Protein AF-A0A966EHW2-F1 (afdb_monomer_lite)

Secondary structure (DSSP, 8-state):
----HHHHHHHHHHHHHHHHHHHHT---------PPP-------------------S--------SSS---EEEEPPTT----TT---EEE--HHHHHHHHHHHHHHHHHHHT-

pLDDT: mean 79.44, std 10.18, range [49.34, 92.44]

Structure (mmCIF, N/CA/C/O backbone):
data_AF-A0A966EHW2-F1
#
_entry.id   AF-A0A966EHW2-F1
#
loop_
_atom_site.group_PDB
_atom_site.id
_atom_site.type_symbol
_atom_site.label_atom_id
_atom_site.label_alt_id
_atom_site.label_comp_id
_atom_site.label_asym_id
_atom_site.label_entity_id
_atom_site.label_seq_id
_atom_site.pdbx_PDB_ins_code
_atom_site.Cartn_x
_atom_site.Cartn_y
_atom_site.Cartn_z
_atom_site.occupancy
_atom_site.B_iso_or_equiv
_atom_site.auth_seq_id
_atom_site.auth_comp_id
_atom_site.auth_asym_id
_atom_site.auth_atom_id
_atom_site.pdbx_PDB_model_num
ATOM 1 N N . MET A 1 1 ? 79.633 -10.608 -73.793 1.00 49.34 1 MET A N 1
ATOM 2 C CA . MET A 1 1 ? 78.710 -10.222 -74.884 1.00 49.34 1 MET A CA 1
ATOM 3 C C . MET A 1 1 ? 79.005 -8.761 -75.222 1.00 49.34 1 MET A C 1
ATOM 5 O O . MET A 1 1 ? 78.748 -7.903 -74.389 1.00 49.34 1 MET A O 1
ATOM 9 N N . L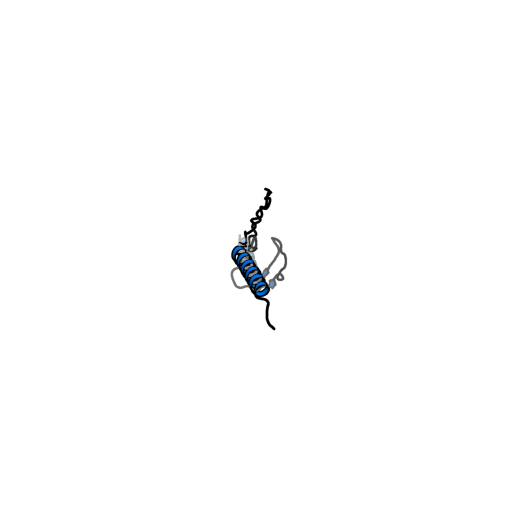YS A 1 2 ? 79.721 -8.479 -76.323 1.00 50.38 2 LYS A N 1
ATOM 10 C CA . LYS A 1 2 ? 80.187 -7.116 -76.649 1.00 50.38 2 LYS A CA 1
ATOM 11 C C . LYS A 1 2 ? 78.998 -6.285 -77.127 1.00 50.38 2 LYS A C 1
ATOM 13 O O . LYS A 1 2 ? 78.520 -6.483 -78.237 1.00 50.38 2 LYS A O 1
ATOM 18 N N . MET A 1 3 ? 78.528 -5.390 -76.266 1.00 56.53 3 MET A N 1
ATOM 19 C CA . MET A 1 3 ? 77.482 -4.435 -76.597 1.00 56.53 3 MET A CA 1
ATOM 20 C C . MET A 1 3 ? 78.062 -3.360 -77.522 1.00 56.53 3 MET A C 1
ATOM 22 O O . MET A 1 3 ? 79.097 -2.754 -77.247 1.00 56.53 3 MET A O 1
ATOM 26 N N . ASN A 1 4 ? 77.419 -3.180 -78.664 1.00 68.19 4 ASN A N 1
ATOM 27 C CA . ASN A 1 4 ? 77.686 -2.143 -79.643 1.00 68.19 4 ASN A CA 1
ATOM 28 C C . ASN A 1 4 ? 77.543 -0.758 -78.986 1.00 68.19 4 ASN A C 1
ATOM 30 O O . ASN A 1 4 ? 76.574 -0.480 -78.284 1.00 68.19 4 ASN A O 1
ATOM 34 N N . ARG A 1 5 ? 78.547 0.110 -79.182 1.00 66.19 5 ARG A N 1
ATOM 35 C CA . ARG A 1 5 ? 78.714 1.388 -78.457 1.00 66.19 5 ARG A CA 1
ATOM 36 C C . ARG A 1 5 ? 77.498 2.321 -78.575 1.00 66.19 5 ARG A C 1
ATOM 38 O O . ARG A 1 5 ? 77.250 3.107 -77.673 1.00 66.19 5 ARG A O 1
ATOM 45 N N . ASN A 1 6 ? 76.721 2.202 -79.649 1.00 65.81 6 ASN A N 1
ATOM 46 C CA . ASN A 1 6 ? 75.454 2.904 -79.865 1.00 65.81 6 ASN A CA 1
ATOM 47 C C . ASN A 1 6 ? 74.266 2.299 -79.088 1.00 65.81 6 ASN A C 1
ATOM 49 O O . ASN A 1 6 ? 73.390 3.047 -78.664 1.00 65.81 6 ASN A O 1
ATOM 53 N N . LEU A 1 7 ? 74.250 0.984 -78.847 1.00 71.69 7 LEU A N 1
ATOM 54 C CA . LEU A 1 7 ? 73.212 0.305 -78.064 1.00 71.69 7 LEU A CA 1
ATOM 55 C C . LEU A 1 7 ? 73.335 0.627 -76.568 1.00 71.69 7 LEU A C 1
ATOM 57 O O . LEU A 1 7 ? 72.325 0.867 -75.915 1.00 71.69 7 LEU A O 1
ATOM 61 N N . SER A 1 8 ? 74.561 0.741 -76.043 1.00 71.31 8 SER A N 1
ATOM 62 C CA . SER A 1 8 ? 74.792 1.198 -74.663 1.00 71.31 8 SER A CA 1
ATOM 63 C C . SER A 1 8 ? 74.368 2.656 -74.446 1.00 71.31 8 SER A C 1
ATOM 65 O O . SER A 1 8 ? 73.835 2.987 -73.391 1.00 71.31 8 SER A O 1
ATOM 67 N N . VAL A 1 9 ? 74.578 3.530 -75.441 1.00 80.94 9 VAL A N 1
ATOM 68 C CA . VAL A 1 9 ? 74.169 4.946 -75.370 1.00 80.94 9 VAL A CA 1
ATOM 69 C C . VAL A 1 9 ? 72.648 5.082 -75.459 1.00 80.94 9 VAL A C 1
ATOM 71 O O . VAL A 1 9 ? 72.066 5.848 -74.696 1.00 80.94 9 VAL A O 1
ATOM 74 N N . ALA A 1 10 ? 71.989 4.300 -76.319 1.00 80.25 10 ALA A N 1
ATOM 75 C CA . ALA A 1 10 ? 70.530 4.262 -76.387 1.00 80.25 10 ALA A CA 1
ATOM 76 C C . ALA A 1 10 ? 69.911 3.766 -75.068 1.00 80.25 10 ALA A C 1
ATOM 78 O O . ALA A 1 10 ? 68.966 4.370 -74.568 1.00 80.25 10 ALA A O 1
ATOM 79 N N . LEU A 1 11 ? 70.488 2.724 -74.457 1.00 82.19 11 LEU A N 1
ATOM 80 C CA . LEU A 1 11 ? 70.036 2.208 -73.163 1.00 82.19 11 LEU A CA 1
ATOM 81 C C . LEU A 1 11 ? 70.205 3.247 -72.043 1.00 82.19 11 LEU A C 1
ATOM 83 O O . LEU A 1 11 ? 69.313 3.398 -71.213 1.00 82.19 11 LEU A O 1
ATOM 87 N N . ALA A 1 12 ? 71.312 3.996 -72.047 1.00 83.31 12 ALA A N 1
ATOM 88 C CA . ALA A 1 12 ? 71.550 5.070 -71.085 1.00 83.31 12 ALA A CA 1
ATOM 89 C C . ALA A 1 12 ? 70.542 6.221 -71.244 1.00 83.31 12 ALA A C 1
ATOM 91 O O . ALA A 1 12 ? 70.024 6.711 -70.245 1.00 83.31 12 ALA A O 1
ATOM 92 N N . PHE A 1 13 ? 70.199 6.610 -72.476 1.00 86.81 13 PHE A N 1
ATOM 93 C CA . PHE A 1 13 ? 69.172 7.627 -72.729 1.00 86.81 13 PHE A CA 1
ATOM 94 C C . PHE A 1 13 ? 67.779 7.185 -72.274 1.00 86.81 13 PHE A C 1
ATOM 96 O O . PHE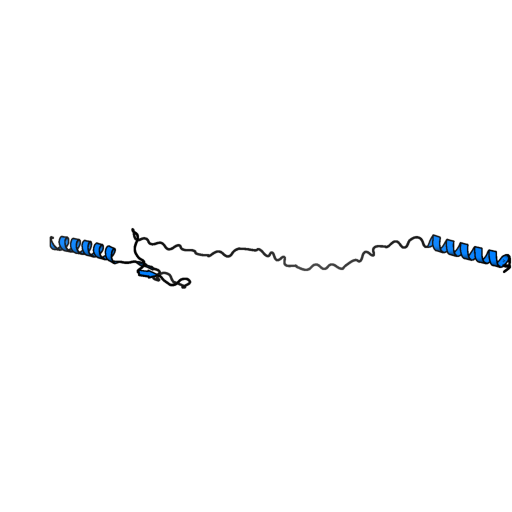 A 1 13 ? 67.055 7.980 -71.681 1.00 86.81 13 PHE A O 1
ATOM 103 N N . VAL A 1 14 ? 67.418 5.919 -72.496 1.00 87.25 14 VAL A N 1
ATOM 104 C CA . VAL A 1 14 ? 66.147 5.356 -72.010 1.00 87.25 14 VAL A CA 1
ATOM 105 C C . VAL A 1 14 ? 66.115 5.331 -70.483 1.00 87.25 14 VAL A C 1
ATOM 107 O O . VAL A 1 14 ? 65.107 5.702 -69.890 1.00 87.25 14 VAL A O 1
ATOM 110 N N . LEU A 1 15 ? 67.224 4.969 -69.833 1.00 86.81 15 LEU A N 1
ATOM 111 C CA . LEU A 1 15 ? 67.332 4.991 -68.373 1.00 86.81 15 LEU A CA 1
ATOM 112 C C . LEU A 1 15 ? 67.203 6.408 -67.809 1.00 86.81 15 LEU A C 1
ATOM 114 O O . LEU A 1 15 ? 66.457 6.619 -66.859 1.00 86.81 15 LEU A O 1
ATOM 118 N N . VAL A 1 16 ? 67.868 7.389 -68.419 1.00 87.12 16 VAL A N 1
ATOM 119 C CA . VAL A 1 16 ? 67.763 8.798 -68.014 1.00 87.12 16 VAL A CA 1
ATOM 120 C C . VAL A 1 16 ? 66.349 9.331 -68.245 1.00 87.12 16 VAL A C 1
ATOM 122 O O . VAL A 1 16 ? 65.826 10.041 -67.393 1.00 87.12 16 VAL A O 1
ATOM 125 N N . PHE A 1 17 ? 65.692 8.945 -69.340 1.00 86.12 17 PHE A N 1
ATOM 126 C CA . PHE A 1 17 ? 64.307 9.327 -69.616 1.00 86.12 17 PHE A CA 1
ATOM 127 C C . PHE A 1 17 ? 63.322 8.710 -68.612 1.00 86.12 17 PHE A C 1
ATOM 129 O O . PHE A 1 17 ? 62.410 9.390 -68.149 1.00 86.12 17 PHE A O 1
ATOM 136 N N . LEU A 1 18 ? 63.533 7.453 -68.213 1.00 84.69 18 LEU A N 1
ATOM 137 C CA . LEU A 1 18 ? 62.740 6.800 -67.169 1.00 84.69 18 LEU A CA 1
ATOM 138 C C . LEU A 1 18 ? 62.956 7.443 -65.796 1.00 84.69 18 LEU A C 1
ATOM 140 O O . LEU A 1 18 ? 61.993 7.640 -65.061 1.00 84.69 18 LEU A O 1
ATOM 144 N N . ILE A 1 19 ? 64.193 7.821 -65.469 1.00 83.69 19 ILE A N 1
ATOM 145 C CA . ILE A 1 19 ? 64.504 8.542 -64.228 1.00 83.69 19 ILE A CA 1
ATOM 146 C C . ILE A 1 19 ? 63.869 9.935 -64.250 1.00 83.69 19 ILE A C 1
ATOM 148 O O . ILE A 1 19 ? 63.310 10.360 -63.247 1.00 83.69 19 ILE A O 1
ATOM 152 N N . TYR A 1 20 ? 63.888 10.624 -65.391 1.00 81.25 20 TYR A N 1
ATOM 153 C CA . TYR A 1 20 ? 63.245 11.926 -65.552 1.00 81.25 20 TYR A CA 1
ATOM 154 C C . TYR A 1 20 ? 61.723 11.844 -65.375 1.00 81.25 20 TYR A C 1
ATOM 156 O O . TYR A 1 20 ? 61.149 12.653 -64.652 1.00 81.25 20 TYR A O 1
ATOM 164 N N . GLN A 1 21 ? 61.079 10.825 -65.955 1.00 77.81 21 GLN A N 1
ATOM 165 C CA . GLN A 1 21 ? 59.648 10.565 -65.758 1.00 77.81 21 GLN A CA 1
ATOM 166 C C . GLN A 1 21 ? 59.321 10.248 -64.292 1.00 77.81 21 GLN A C 1
ATOM 168 O O . GLN A 1 21 ? 58.364 10.789 -63.744 1.00 77.81 21 GLN A O 1
ATOM 173 N N . ALA A 1 22 ? 60.143 9.428 -63.632 1.00 77.19 22 ALA A N 1
ATOM 174 C CA . ALA A 1 22 ? 59.962 9.083 -62.222 1.00 77.19 22 ALA A CA 1
ATOM 175 C C . ALA A 1 22 ? 60.212 10.272 -61.275 1.00 77.19 22 ALA A C 1
ATOM 177 O O . ALA A 1 22 ? 59.592 10.362 -60.217 1.00 77.19 22 ALA A O 1
ATOM 178 N N . PHE A 1 23 ? 61.101 11.197 -61.650 1.00 74.88 23 PHE A N 1
ATOM 179 C CA . PHE A 1 23 ? 61.381 12.406 -60.875 1.00 74.88 23 PHE A CA 1
ATOM 180 C C . PHE A 1 23 ? 60.296 13.478 -61.063 1.00 74.88 23 PHE A C 1
ATOM 182 O O . PHE A 1 23 ? 60.015 14.229 -60.133 1.00 74.88 23 PHE A O 1
ATOM 189 N N . TRP A 1 24 ? 59.640 13.524 -62.230 1.00 64.19 24 TRP A N 1
ATOM 190 C CA . TRP A 1 24 ? 58.507 14.424 -62.477 1.00 64.19 24 TRP A CA 1
ATOM 191 C C . TRP A 1 24 ? 57.185 13.885 -61.906 1.00 64.19 24 TRP A C 1
ATOM 193 O O . TRP A 1 24 ? 56.296 14.666 -61.581 1.00 64.19 24 TRP A O 1
ATOM 203 N N . SER A 1 25 ? 57.042 12.572 -61.691 1.00 58.03 25 SER A N 1
ATOM 204 C CA . SER A 1 25 ? 55.823 11.988 -61.101 1.00 58.03 25 SER A CA 1
ATOM 205 C C . SER A 1 25 ? 55.686 12.194 -59.581 1.00 58.03 25 SER A C 1
ATOM 207 O O . SER A 1 25 ? 54.882 11.527 -58.927 1.00 58.03 25 SER A O 1
ATOM 209 N N . GLY A 1 26 ? 56.472 13.097 -58.992 1.00 54.06 26 GLY A N 1
ATOM 210 C CA . GLY A 1 26 ? 56.404 13.454 -57.581 1.00 54.06 26 GLY A CA 1
ATOM 211 C C . GLY A 1 26 ? 55.250 14.406 -57.283 1.00 54.06 26 GLY A C 1
ATOM 212 O O . GLY A 1 26 ? 55.429 15.619 -57.331 1.00 54.06 26 GLY A O 1
ATOM 213 N N . GLY A 1 27 ? 54.093 13.855 -56.912 1.00 54.88 27 GLY A N 1
ATOM 214 C CA . GLY A 1 27 ? 53.061 14.624 -56.214 1.00 54.88 27 GLY A CA 1
ATOM 215 C C . GLY A 1 27 ? 51.625 14.244 -56.542 1.00 54.88 27 GLY A C 1
ATOM 216 O O . GLY A 1 27 ? 50.872 15.089 -57.009 1.00 54.88 27 GLY A O 1
ATOM 217 N N . SER A 1 28 ? 51.209 13.012 -56.238 1.00 53.03 28 SER A N 1
ATOM 218 C CA . SER A 1 28 ? 49.785 12.759 -55.990 1.00 53.03 28 SER A CA 1
ATOM 219 C C . SER A 1 28 ? 49.482 13.240 -54.575 1.00 53.03 28 SER A C 1
ATOM 221 O O . SER A 1 28 ? 49.543 12.468 -53.618 1.00 53.03 28 SER A O 1
ATOM 223 N N . GLY A 1 29 ? 49.242 14.543 -54.430 1.00 56.34 29 GLY A N 1
ATOM 224 C CA . GLY A 1 29 ? 48.588 15.058 -53.237 1.00 56.34 29 GLY A CA 1
ATOM 225 C C . GLY A 1 29 ? 47.256 14.334 -53.096 1.00 56.34 29 GLY A C 1
ATOM 226 O O . GLY A 1 29 ? 46.487 14.266 -54.051 1.00 56.34 29 GLY A O 1
ATOM 227 N N . ASN A 1 30 ? 47.007 13.734 -51.934 1.00 57.94 30 ASN A N 1
ATOM 228 C CA . ASN A 1 30 ? 45.668 13.281 -51.590 1.00 57.94 30 ASN A CA 1
ATOM 229 C C . ASN A 1 30 ? 44.834 14.545 -51.380 1.00 57.94 30 ASN A C 1
ATOM 231 O O . ASN A 1 30 ? 44.725 15.035 -50.254 1.00 57.94 30 ASN A O 1
ATOM 235 N N . ASP A 1 31 ? 44.315 15.104 -52.471 1.00 59.78 31 ASP A N 1
ATOM 236 C CA . ASP A 1 31 ? 43.265 16.101 -52.406 1.00 59.78 31 ASP A CA 1
ATOM 237 C C . ASP A 1 31 ? 42.112 15.431 -51.673 1.00 59.78 31 ASP A C 1
ATOM 239 O O . ASP A 1 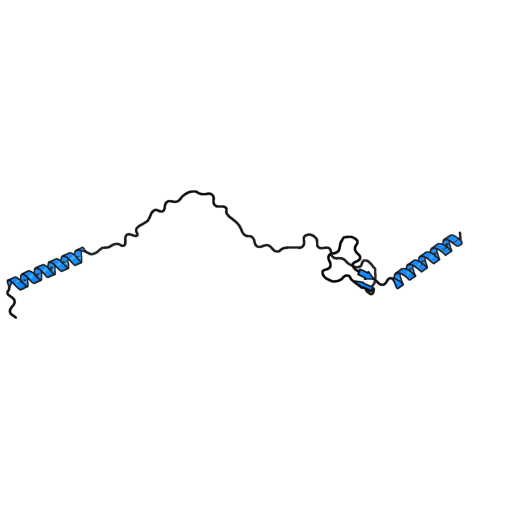31 ? 41.495 14.481 -52.157 1.00 59.78 31 ASP A O 1
ATOM 243 N N . VAL A 1 32 ? 41.898 15.863 -50.430 1.00 63.53 32 VAL A N 1
ATOM 244 C CA . VAL A 1 32 ? 40.734 15.462 -49.657 1.00 63.53 32 VAL A CA 1
ATOM 245 C C . VAL A 1 32 ? 39.556 16.004 -50.444 1.00 63.53 32 VAL A C 1
ATOM 247 O O . VAL A 1 32 ? 39.284 17.204 -50.414 1.00 63.53 32 VAL A O 1
ATOM 250 N N . GLU A 1 33 ? 38.929 15.131 -51.225 1.00 63.41 33 GLU A N 1
ATOM 251 C CA . GLU A 1 33 ? 37.791 15.461 -52.063 1.00 63.41 33 GLU A CA 1
ATOM 252 C C . GLU A 1 33 ? 36.647 15.871 -51.132 1.00 63.41 33 GLU A C 1
ATOM 254 O O . GLU A 1 33 ? 35.913 15.057 -50.568 1.00 63.41 33 GLU A O 1
ATOM 259 N N . GLY A 1 34 ? 36.580 17.173 -50.864 1.00 65.12 34 GLY A N 1
ATOM 260 C CA . GLY A 1 34 ? 35.555 17.785 -50.043 1.00 65.12 34 GLY A CA 1
ATOM 261 C C . GLY A 1 34 ? 34.224 17.684 -50.770 1.00 65.12 34 GLY A C 1
ATOM 262 O O . GLY A 1 34 ? 33.913 18.505 -51.628 1.00 65.12 34 GLY A O 1
ATOM 263 N N . GLY A 1 35 ? 33.436 16.666 -50.435 1.00 75.12 35 GLY A N 1
ATOM 264 C CA . GLY A 1 35 ? 32.084 16.503 -50.952 1.00 75.12 35 GLY A CA 1
ATOM 265 C C . GLY A 1 35 ? 31.105 17.474 -50.292 1.00 75.12 35 GLY A C 1
ATOM 266 O O . GLY A 1 35 ? 30.989 17.522 -49.066 1.00 75.12 35 GLY A O 1
ATOM 267 N N . PHE A 1 36 ? 30.345 18.217 -51.099 1.00 74.62 36 PHE A N 1
ATOM 268 C CA . PHE A 1 36 ? 29.209 19.000 -50.613 1.00 74.62 36 PHE A CA 1
ATOM 269 C C . PHE A 1 36 ? 27.973 18.107 -50.485 1.00 74.62 36 PHE A C 1
ATOM 271 O O . PHE A 1 36 ? 27.481 17.556 -51.469 1.00 74.62 36 PHE A O 1
ATOM 278 N N . VAL A 1 37 ? 27.432 17.995 -49.271 1.00 80.62 37 VAL A N 1
ATOM 279 C CA . VAL A 1 37 ? 26.157 17.313 -49.021 1.00 80.62 37 VAL A CA 1
ATOM 280 C C . VAL A 1 37 ? 25.034 18.343 -48.974 1.00 80.62 37 VAL A C 1
ATOM 282 O O . VAL A 1 37 ? 25.108 19.347 -48.264 1.00 80.62 37 VAL A O 1
ATOM 285 N N . LYS A 1 38 ? 23.962 18.090 -49.729 1.00 80.12 38 LYS A N 1
ATOM 286 C CA . LYS A 1 38 ? 22.771 18.941 -49.742 1.00 80.12 38 LYS A CA 1
ATOM 287 C C . LYS A 1 38 ? 22.029 18.805 -48.410 1.00 80.12 38 LYS A C 1
ATOM 289 O O . LYS A 1 38 ? 21.425 17.772 -48.138 1.00 80.12 38 LYS A O 1
ATOM 294 N N . VAL A 1 39 ? 22.054 19.855 -47.593 1.00 80.75 39 VAL A N 1
ATOM 295 C CA . VAL A 1 39 ? 21.278 19.934 -46.347 1.00 80.75 39 VAL A CA 1
ATOM 296 C C . VAL A 1 39 ? 19.902 20.545 -46.612 1.00 80.75 39 VAL A C 1
ATOM 298 O O . VAL A 1 39 ? 19.777 21.561 -47.295 1.00 80.75 39 VAL A O 1
ATOM 301 N N . SER A 1 40 ? 18.852 19.925 -46.077 1.00 83.25 40 SER A N 1
ATOM 302 C CA . SER A 1 40 ? 17.474 20.424 -46.137 1.00 83.25 40 SER A CA 1
ATOM 303 C C . SER A 1 40 ? 16.995 20.809 -44.742 1.00 83.25 40 SER A C 1
ATOM 305 O O . SER A 1 40 ? 17.214 20.060 -43.789 1.00 83.25 40 SER A O 1
ATOM 307 N N . ARG A 1 41 ? 16.304 21.948 -44.616 1.00 82.00 41 ARG A N 1
ATOM 308 C CA . ARG A 1 41 ? 15.620 22.308 -43.368 1.00 82.00 41 ARG A CA 1
ATOM 309 C C . ARG A 1 41 ? 14.391 21.420 -43.191 1.00 82.00 41 ARG A C 1
ATOM 311 O O . ARG A 1 41 ? 13.622 21.246 -44.130 1.00 82.00 41 ARG A O 1
ATOM 318 N N . GLY A 1 42 ? 14.222 20.879 -41.995 1.00 83.56 42 GLY A N 1
ATOM 319 C CA . GLY A 1 42 ? 13.037 20.133 -41.595 1.00 83.56 42 GLY A CA 1
ATOM 320 C C . GLY A 1 42 ? 12.842 20.271 -40.094 1.00 83.56 42 GLY A C 1
ATOM 321 O O . GLY A 1 42 ? 13.828 20.342 -39.356 1.00 83.56 42 GLY A O 1
ATOM 322 N N . ASP A 1 43 ? 11.590 20.325 -39.655 1.00 80.19 43 ASP A N 1
ATOM 323 C CA . ASP A 1 43 ? 11.280 20.352 -38.231 1.00 80.19 43 ASP A CA 1
ATOM 324 C C . ASP A 1 43 ? 11.637 19.005 -37.601 1.00 80.19 43 ASP A C 1
ATOM 326 O O . ASP A 1 43 ? 11.218 17.935 -38.048 1.00 80.19 43 ASP A O 1
ATOM 330 N N . ARG A 1 44 ? 12.472 19.063 -36.565 1.00 74.94 44 ARG A N 1
ATOM 331 C CA . ARG A 1 44 ? 12.897 17.913 -35.767 1.00 74.94 44 ARG A CA 1
ATOM 332 C C . ARG A 1 44 ? 12.391 18.144 -34.355 1.00 74.94 44 ARG A C 1
ATOM 334 O O . ARG A 1 44 ? 12.824 19.079 -33.687 1.00 74.94 44 ARG A O 1
ATOM 341 N N . SER A 1 45 ? 11.479 17.292 -33.900 1.00 79.19 45 SER A N 1
ATOM 342 C CA . SER A 1 45 ? 11.021 17.318 -32.515 1.00 79.19 45 SER A CA 1
ATOM 343 C C . SER A 1 45 ? 12.163 16.888 -31.596 1.00 79.19 45 SER A C 1
ATOM 345 O O . SER A 1 45 ? 12.674 15.772 -31.713 1.00 79.19 45 SER A O 1
ATOM 347 N N . LEU A 1 46 ? 12.565 17.771 -30.686 1.00 76.50 46 LEU A N 1
ATOM 348 C CA . LEU A 1 46 ? 13.517 17.447 -29.633 1.00 76.50 46 LEU A CA 1
ATOM 349 C C . LEU A 1 46 ? 12.756 16.747 -28.500 1.00 76.50 46 LEU A C 1
ATOM 351 O O . LEU A 1 46 ? 11.951 17.371 -27.814 1.00 76.50 46 LEU A O 1
ATOM 355 N N . THR A 1 47 ? 12.978 15.447 -28.319 1.00 80.00 47 THR A N 1
ATOM 356 C CA . THR A 1 47 ? 12.364 14.681 -27.226 1.00 80.00 47 THR A CA 1
ATOM 357 C C . THR A 1 47 ? 13.353 14.564 -26.074 1.00 80.00 47 THR A C 1
ATOM 359 O O . THR A 1 47 ? 14.425 13.981 -26.229 1.00 80.00 47 THR A O 1
ATOM 362 N N . LEU A 1 48 ? 12.992 15.111 -24.913 1.00 78.56 48 LEU A N 1
ATOM 363 C CA . LEU A 1 48 ? 13.742 14.950 -23.671 1.00 78.56 48 LEU A CA 1
ATOM 364 C C . LEU A 1 48 ? 13.128 13.798 -22.870 1.00 78.56 48 LEU A C 1
ATOM 366 O O . LEU A 1 48 ? 11.961 13.856 -22.493 1.00 78.56 48 LEU A O 1
ATOM 370 N N . SER A 1 49 ? 13.909 12.745 -22.630 1.00 80.81 49 SER A N 1
ATOM 371 C CA . SER A 1 49 ? 13.491 11.628 -21.780 1.00 80.81 49 SE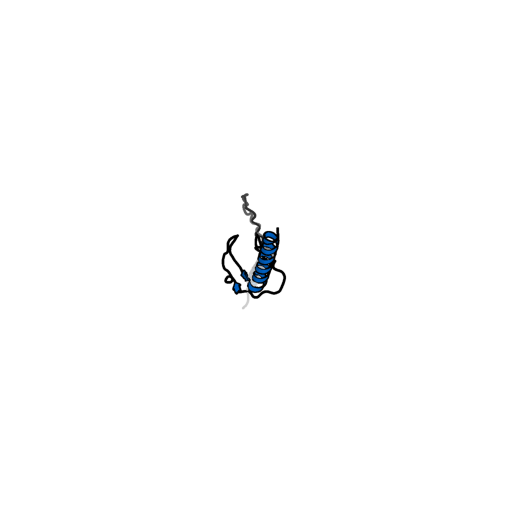R A CA 1
ATOM 372 C C . SER A 1 49 ? 14.012 11.849 -20.367 1.00 80.81 49 SER A C 1
ATOM 374 O O . SER A 1 49 ? 15.190 11.621 -20.090 1.00 80.81 49 SER A O 1
ATOM 376 N N . GLU A 1 50 ? 13.132 12.253 -19.461 1.00 79.19 50 GLU A N 1
ATOM 377 C CA . GLU A 1 50 ? 13.452 12.351 -18.040 1.00 79.19 50 GLU A CA 1
ATOM 378 C C . GLU A 1 50 ? 13.154 11.026 -17.332 1.00 79.19 50 GLU A C 1
ATOM 380 O O . GLU A 1 50 ? 12.165 10.348 -17.613 1.00 79.19 50 GLU A O 1
ATOM 385 N N . ARG A 1 51 ? 14.035 10.635 -16.407 1.00 77.69 51 ARG A N 1
ATOM 386 C CA . ARG A 1 51 ? 13.796 9.509 -15.501 1.00 77.69 51 ARG A CA 1
ATOM 387 C C . ARG A 1 51 ? 13.264 10.068 -14.189 1.00 77.69 51 ARG A C 1
ATOM 389 O O . ARG A 1 51 ? 13.957 10.834 -13.531 1.00 77.69 51 ARG A O 1
ATOM 396 N N . GLY A 1 52 ? 12.051 9.671 -13.823 1.00 81.38 52 GLY A N 1
ATOM 397 C CA . GLY A 1 52 ? 11.419 10.023 -12.554 1.00 81.38 52 GLY A CA 1
ATOM 398 C C . GLY A 1 52 ? 11.035 8.781 -11.757 1.00 81.38 52 GLY A C 1
ATOM 399 O O . GLY A 1 52 ? 10.888 7.693 -12.315 1.00 81.38 52 GLY A O 1
ATOM 400 N N . THR A 1 53 ? 10.857 8.954 -10.451 1.00 77.25 53 THR A N 1
ATOM 401 C CA . THR A 1 53 ? 10.348 7.907 -9.557 1.00 77.25 53 THR A CA 1
ATOM 402 C C . THR A 1 53 ? 8.860 8.125 -9.334 1.00 77.25 53 THR A C 1
ATOM 404 O O . THR A 1 53 ? 8.434 9.237 -9.024 1.00 77.25 53 THR A O 1
ATOM 407 N N . LEU A 1 54 ? 8.062 7.066 -9.475 1.00 80.50 54 LEU A N 1
ATOM 408 C CA . LEU A 1 54 ? 6.642 7.122 -9.146 1.00 80.50 54 LEU A CA 1
ATOM 409 C C . LEU A 1 54 ? 6.467 7.183 -7.629 1.00 80.50 54 LEU A C 1
ATOM 411 O O . LEU A 1 54 ? 6.995 6.345 -6.900 1.00 80.50 54 LEU A O 1
ATOM 415 N N . THR A 1 55 ? 5.705 8.167 -7.165 1.00 77.06 55 THR A N 1
ATOM 416 C CA . THR A 1 55 ? 5.320 8.306 -5.761 1.00 77.06 55 THR A CA 1
ATOM 417 C C . THR A 1 55 ? 3.814 8.140 -5.612 1.00 77.06 55 THR A C 1
ATOM 419 O O . THR A 1 55 ? 3.028 8.470 -6.505 1.00 77.06 55 THR A O 1
ATOM 422 N N . THR A 1 56 ? 3.397 7.595 -4.472 1.00 80.25 56 THR A N 1
ATOM 423 C CA . THR A 1 56 ? 1.981 7.469 -4.132 1.00 80.25 56 THR A CA 1
ATOM 424 C C . THR A 1 56 ? 1.360 8.859 -4.043 1.00 80.25 56 THR A C 1
ATOM 426 O O . THR A 1 56 ? 1.823 9.688 -3.263 1.00 80.25 56 THR A O 1
ATOM 429 N N . ARG A 1 57 ? 0.297 9.111 -4.818 1.00 81.06 57 ARG A N 1
ATOM 430 C CA . ARG A 1 57 ? -0.393 10.414 -4.821 1.00 81.06 57 ARG A CA 1
ATOM 431 C C . ARG A 1 57 ? -0.962 10.777 -3.449 1.00 81.06 57 ARG A C 1
ATOM 433 O O . ARG A 1 57 ? -0.808 11.909 -3.020 1.00 81.06 57 ARG A O 1
ATOM 440 N N . ASN A 1 58 ? -1.590 9.813 -2.776 1.00 77.38 58 ASN A N 1
ATOM 441 C CA . ASN A 1 58 ? -2.203 9.989 -1.463 1.00 77.38 58 ASN A CA 1
ATOM 442 C C . ASN A 1 58 ? -1.803 8.811 -0.570 1.00 77.38 58 ASN A C 1
ATOM 444 O O . ASN A 1 58 ? -2.274 7.695 -0.779 1.00 77.38 58 ASN A O 1
ATOM 448 N N . ALA A 1 59 ? -0.912 9.046 0.392 1.00 80.50 59 ALA A N 1
ATOM 449 C CA . ALA A 1 59 ? -0.506 8.047 1.375 1.00 80.50 59 ALA A CA 1
ATOM 450 C C . ALA A 1 59 ? -1.062 8.434 2.750 1.00 80.50 59 ALA A C 1
ATOM 452 O O . ALA A 1 59 ? -0.646 9.436 3.328 1.00 80.50 59 ALA A O 1
ATOM 453 N N . THR A 1 60 ? -1.985 7.629 3.277 1.00 82.88 60 THR A N 1
ATOM 454 C CA . THR A 1 60 ? -2.584 7.839 4.602 1.00 82.88 60 THR A CA 1
ATOM 455 C C . THR A 1 60 ? -2.060 6.784 5.568 1.00 82.88 60 THR A C 1
ATOM 457 O O . THR A 1 60 ? -2.169 5.589 5.309 1.00 82.88 60 THR A O 1
ATOM 460 N N . ASN A 1 61 ? -1.487 7.218 6.692 1.00 83.06 61 ASN A N 1
ATOM 461 C CA . ASN A 1 61 ? -1.041 6.323 7.758 1.00 83.06 61 ASN A CA 1
ATOM 462 C C . ASN A 1 61 ? -2.148 6.203 8.812 1.00 83.06 61 ASN A C 1
ATOM 464 O O . ASN A 1 61 ? -2.482 7.186 9.473 1.00 83.06 61 ASN A O 1
ATOM 468 N N . ILE A 1 62 ? -2.717 5.009 8.953 1.00 84.38 62 ILE A N 1
ATOM 469 C CA . ILE A 1 62 ? -3.821 4.746 9.877 1.00 84.38 62 ILE A CA 1
ATOM 470 C C . ILE A 1 62 ? -3.241 4.243 11.196 1.00 84.38 62 ILE A C 1
ATOM 472 O O . ILE A 1 62 ? -2.462 3.292 11.229 1.00 84.38 62 ILE A O 1
ATOM 476 N N . ARG A 1 63 ? -3.604 4.909 12.294 1.00 84.12 63 ARG A N 1
ATOM 477 C CA . ARG A 1 63 ? -3.136 4.595 13.648 1.00 84.12 63 ARG A CA 1
ATOM 478 C C . ARG A 1 63 ? -4.324 4.394 14.570 1.00 84.12 63 ARG A C 1
ATOM 480 O O . ARG A 1 63 ? -5.340 5.069 14.431 1.00 84.12 63 ARG A O 1
ATOM 487 N N . SER A 1 64 ? -4.171 3.502 15.546 1.00 81.12 64 SER A N 1
ATOM 488 C CA . SER A 1 64 ? -5.171 3.354 16.601 1.00 81.12 64 SER A CA 1
ATOM 489 C C . SER A 1 64 ? -5.236 4.627 17.446 1.00 81.12 64 SER A C 1
ATOM 491 O O . SER A 1 64 ? -4.217 5.099 17.951 1.00 81.12 64 SER A O 1
ATOM 493 N N . VAL A 1 65 ? -6.443 5.171 17.600 1.00 82.38 65 VAL A N 1
ATOM 494 C CA . VAL A 1 65 ? -6.731 6.347 18.442 1.00 82.38 65 VAL A CA 1
ATOM 495 C C . VAL A 1 65 ? -7.064 5.926 19.881 1.00 82.38 65 VAL A C 1
ATOM 497 O O . VAL A 1 65 ? -7.094 6.746 20.799 1.00 82.38 65 VAL A O 1
ATOM 500 N N . VAL A 1 66 ? -7.300 4.632 20.110 1.00 80.69 66 VAL A N 1
ATOM 501 C CA . VAL A 1 66 ? -7.706 4.120 21.417 1.00 80.69 66 VAL A CA 1
ATOM 502 C C . VAL A 1 66 ? -6.497 4.089 22.358 1.00 80.69 66 VAL A C 1
ATOM 504 O O . VAL A 1 66 ? -5.471 3.487 22.045 1.00 80.69 66 VAL A O 1
ATOM 507 N N . ARG A 1 67 ? -6.611 4.717 23.538 1.00 74.62 67 ARG A N 1
ATOM 508 C CA . ARG A 1 67 ? -5.543 4.692 24.553 1.00 74.62 67 ARG A CA 1
ATOM 509 C C . ARG A 1 67 ? -5.319 3.278 25.089 1.00 74.62 67 ARG A C 1
ATOM 511 O O . ARG A 1 67 ? -6.267 2.619 25.515 1.00 74.62 67 ARG A O 1
ATOM 518 N N . GLY A 1 68 ? -4.050 2.881 25.165 1.00 74.38 68 GLY A N 1
ATOM 519 C CA . GLY A 1 68 ? -3.602 1.603 25.723 1.00 74.38 68 GLY A CA 1
ATOM 520 C C . GLY A 1 68 ? -3.207 0.582 24.654 1.00 74.38 68 GLY A C 1
ATOM 521 O O . GLY A 1 68 ? -3.505 0.741 23.472 1.00 74.38 68 GLY A O 1
ATOM 522 N N . ARG A 1 69 ? -2.509 -0.480 25.070 1.00 74.25 69 ARG A N 1
ATOM 523 C CA . ARG A 1 69 ? -2.236 -1.638 24.209 1.00 74.25 69 ARG A CA 1
ATOM 524 C C . ARG A 1 69 ? -3.444 -2.567 24.251 1.00 74.25 69 ARG A C 1
ATOM 526 O O . ARG A 1 69 ? -3.751 -3.102 25.310 1.00 74.25 69 ARG A O 1
ATOM 533 N N . ARG A 1 70 ? -4.104 -2.757 23.108 1.00 77.94 70 ARG A N 1
ATOM 534 C CA . ARG A 1 70 ? -5.209 -3.712 22.945 1.00 77.94 70 ARG A CA 1
ATOM 535 C C . ARG A 1 70 ? -4.825 -4.814 21.973 1.00 77.94 70 ARG A C 1
ATOM 537 O O . ARG A 1 70 ? -4.026 -4.583 21.065 1.00 77.94 70 ARG A O 1
ATOM 544 N N . ARG A 1 71 ? -5.379 -6.007 22.188 1.00 83.44 71 ARG A N 1
ATOM 545 C CA . ARG A 1 71 ? -5.228 -7.125 21.261 1.00 83.44 71 ARG A CA 1
ATOM 546 C C . ARG A 1 71 ? -6.032 -6.830 19.993 1.00 83.44 71 ARG A C 1
ATOM 548 O O . ARG A 1 71 ? -7.146 -6.313 20.070 1.00 83.44 71 ARG A O 1
ATOM 555 N N . ILE A 1 72 ? -5.441 -7.146 18.847 1.00 86.00 72 ILE A N 1
ATOM 556 C CA . ILE A 1 72 ? -6.129 -7.154 17.555 1.00 86.00 72 ILE A CA 1
ATOM 557 C C . ILE A 1 72 ? -6.954 -8.441 17.507 1.00 86.00 72 ILE A C 1
ATOM 559 O O . ILE A 1 72 ? -6.392 -9.528 17.631 1.00 86.00 72 ILE A O 1
ATOM 563 N N . GLU A 1 73 ? -8.269 -8.309 17.390 1.00 87.00 73 GLU A N 1
ATOM 564 C CA . GLU A 1 73 ? -9.201 -9.429 17.230 1.00 87.00 73 GLU A CA 1
ATOM 565 C C . GLU A 1 73 ? -9.256 -9.871 15.767 1.00 87.00 73 GLU A C 1
ATOM 567 O O . GLU A 1 73 ? -9.231 -11.065 15.475 1.00 87.00 73 GLU A O 1
ATOM 572 N N . TRP A 1 74 ? -9.229 -8.904 14.849 1.00 89.62 74 TRP A N 1
ATOM 573 C CA . TRP A 1 74 ? -9.192 -9.159 13.418 1.00 89.62 74 TRP A CA 1
ATOM 574 C C . TRP A 1 74 ? -8.432 -8.057 12.670 1.00 89.62 74 TRP A C 1
ATOM 576 O O . TRP A 1 74 ? -8.430 -6.891 13.074 1.00 89.62 74 TRP A O 1
ATOM 586 N N . LEU A 1 75 ? -7.770 -8.444 11.580 1.00 89.81 75 LEU A N 1
ATOM 587 C CA . LEU A 1 75 ? -7.018 -7.570 10.687 1.00 89.81 75 LEU A CA 1
ATOM 588 C C . LEU A 1 75 ? -7.359 -7.942 9.244 1.00 89.81 75 LEU A C 1
ATOM 590 O O . LEU A 1 75 ? -7.430 -9.126 8.920 1.00 89.81 75 LEU A O 1
ATOM 594 N N . VAL A 1 76 ? -7.543 -6.936 8.393 1.00 90.31 76 VAL A N 1
ATOM 595 C CA . VAL A 1 76 ? -7.708 -7.141 6.951 1.00 90.31 76 VAL A CA 1
ATOM 596 C C . VAL A 1 76 ? -6.442 -7.737 6.322 1.00 90.31 76 VAL A C 1
ATOM 598 O O . VAL A 1 76 ? -5.326 -7.405 6.726 1.00 90.31 76 VAL A O 1
ATOM 601 N N . ASP A 1 77 ? -6.611 -8.585 5.308 1.00 88.44 77 ASP A N 1
ATOM 602 C CA . ASP A 1 77 ? -5.490 -9.199 4.596 1.00 88.44 77 ASP A CA 1
ATOM 603 C C . ASP A 1 77 ? -4.613 -8.155 3.885 1.00 88.44 77 ASP A C 1
ATOM 605 O O . ASP A 1 77 ? -5.092 -7.152 3.337 1.00 88.44 77 ASP A O 1
ATOM 609 N N . GLU A 1 78 ? -3.306 -8.416 3.852 1.00 86.75 78 GLU A N 1
ATOM 610 C CA . GLU A 1 78 ? -2.335 -7.550 3.187 1.00 86.75 78 GLU A CA 1
ATOM 611 C C . GLU A 1 78 ? -2.594 -7.464 1.673 1.00 86.75 78 GLU A C 1
ATOM 613 O O . GLU A 1 78 ? -2.903 -8.451 1.009 1.00 86.75 78 GLU A O 1
ATOM 618 N N . GLY A 1 79 ? -2.451 -6.262 1.107 1.00 86.56 79 GLY A N 1
ATOM 619 C CA . GLY A 1 79 ? -2.676 -6.022 -0.324 1.00 86.56 79 GLY A CA 1
ATOM 620 C C . GLY A 1 79 ? -4.149 -5.895 -0.734 1.00 86.56 79 GLY A C 1
ATOM 621 O O . GLY A 1 79 ? -4.430 -5.699 -1.917 1.00 86.56 79 GLY A O 1
ATOM 622 N N . THR A 1 80 ? -5.085 -5.952 0.217 1.00 86.94 80 THR A N 1
ATOM 623 C CA . THR A 1 80 ? -6.514 -5.744 -0.049 1.00 86.94 80 THR A CA 1
ATOM 624 C C . THR A 1 80 ? -6.799 -4.295 -0.452 1.00 86.94 80 THR A C 1
ATOM 626 O O . THR A 1 80 ? -6.333 -3.345 0.179 1.00 86.94 80 THR A O 1
ATOM 629 N N . VAL A 1 81 ? -7.599 -4.113 -1.507 1.00 87.56 81 VAL A N 1
ATOM 630 C CA . VAL A 1 81 ? -8.106 -2.796 -1.912 1.00 87.56 81 VAL A CA 1
ATOM 631 C C . VAL A 1 81 ? -9.329 -2.465 -1.064 1.00 87.56 81 VAL A C 1
ATOM 633 O O . VAL A 1 81 ? -10.352 -3.136 -1.163 1.00 87.56 81 VAL A O 1
ATOM 636 N N . VAL A 1 82 ? -9.215 -1.415 -0.257 1.00 88.25 82 VAL A N 1
ATOM 637 C CA . VAL A 1 82 ? -10.244 -0.966 0.691 1.00 88.25 82 VAL A CA 1
ATOM 638 C C . VAL A 1 82 ? -10.768 0.414 0.305 1.00 88.25 82 VAL A C 1
ATOM 640 O O . VAL A 1 82 ? -10.073 1.201 -0.346 1.00 88.25 82 VAL A O 1
ATOM 643 N N . LYS A 1 83 ? -12.006 0.709 0.688 1.00 88.62 83 LYS A N 1
ATOM 644 C CA . LYS A 1 83 ? -12.663 2.003 0.494 1.00 88.62 83 LYS A CA 1
ATOM 645 C C . LYS A 1 83 ? -12.736 2.773 1.808 1.00 88.62 83 LYS A C 1
ATOM 647 O O . LYS A 1 83 ? -12.504 2.245 2.893 1.00 88.62 83 LYS A O 1
ATOM 652 N N . GLU A 1 84 ? -13.058 4.057 1.699 1.00 85.75 84 GLU A N 1
ATOM 653 C CA . GLU A 1 84 ? -13.336 4.879 2.872 1.00 85.75 84 GLU A CA 1
ATOM 654 C C . GLU A 1 84 ? -14.546 4.320 3.633 1.00 85.75 84 GLU A C 1
ATOM 656 O O . GLU A 1 84 ? -15.603 4.093 3.046 1.00 85.75 84 GLU A O 1
ATOM 661 N N . GLY A 1 85 ? -14.365 4.089 4.934 1.00 86.88 85 GLY A N 1
ATOM 662 C CA . GLY A 1 85 ? -15.379 3.502 5.811 1.00 86.88 85 GLY A CA 1
ATOM 663 C C . GLY A 1 85 ? -15.241 1.995 6.038 1.00 86.88 85 GLY A C 1
ATOM 664 O O . GLY A 1 85 ? -15.898 1.477 6.939 1.00 86.88 85 GLY A O 1
ATOM 665 N N . ASP A 1 86 ? -14.373 1.300 5.299 1.00 88.06 86 ASP A N 1
ATOM 666 C CA . ASP A 1 86 ? -14.138 -0.126 5.529 1.00 88.06 86 ASP A CA 1
ATOM 667 C C . ASP A 1 86 ? -13.396 -0.361 6.854 1.00 88.06 86 ASP A C 1
ATOM 669 O O . ASP A 1 86 ? -12.486 0.382 7.241 1.00 88.06 86 ASP A O 1
ATOM 673 N N . ILE A 1 87 ? -13.778 -1.428 7.558 1.00 86.62 87 ILE A N 1
ATOM 674 C CA . ILE A 1 87 ? -13.106 -1.841 8.790 1.00 86.62 87 ILE A CA 1
ATOM 675 C C . ILE A 1 87 ? -11.773 -2.482 8.407 1.00 86.62 87 ILE A C 1
ATOM 677 O O . ILE A 1 87 ? -11.735 -3.489 7.709 1.00 86.62 87 ILE A O 1
ATOM 681 N N . LEU A 1 88 ? -10.677 -1.896 8.886 1.00 89.00 88 LEU A N 1
ATOM 682 C CA . LEU A 1 88 ? -9.324 -2.408 8.640 1.00 89.00 88 LEU A CA 1
ATOM 683 C C . LEU A 1 88 ? -8.797 -3.249 9.800 1.00 89.00 88 LEU A C 1
ATOM 685 O O . LEU A 1 88 ? -8.010 -4.169 9.599 1.00 89.00 88 LEU A O 1
ATOM 689 N N . VAL A 1 89 ? -9.199 -2.893 11.020 1.00 88.38 89 VAL A N 1
ATOM 690 C CA . VAL A 1 89 ? -8.732 -3.505 12.263 1.00 88.38 89 VAL A CA 1
ATOM 691 C C . VAL A 1 89 ? -9.899 -3.546 13.233 1.00 88.38 89 VAL A C 1
ATOM 693 O O . VAL A 1 89 ? -10.514 -2.513 13.503 1.00 88.38 89 VAL A O 1
ATOM 696 N N . GLU A 1 90 ? -10.158 -4.712 13.806 1.00 87.00 90 GLU A N 1
ATOM 697 C CA . GLU A 1 90 ? -11.036 -4.850 14.959 1.00 87.00 90 GLU A CA 1
ATOM 698 C C . GLU A 1 90 ? -10.187 -5.071 16.213 1.00 87.00 90 GLU A C 1
ATOM 700 O O . GLU A 1 90 ? -9.319 -5.946 16.262 1.00 87.00 90 GLU A O 1
ATOM 705 N N . LEU A 1 91 ? -10.395 -4.224 17.221 1.00 88.19 91 LEU A N 1
ATOM 706 C CA . LEU A 1 91 ? -9.692 -4.288 18.500 1.00 88.19 91 LEU A CA 1
ATOM 707 C C . LEU A 1 91 ? -10.608 -4.886 19.564 1.00 88.19 91 LEU A C 1
ATOM 709 O O . LEU A 1 91 ? -11.802 -4.597 19.578 1.00 88.19 91 LEU A O 1
ATOM 713 N N . GLU A 1 92 ? -10.022 -5.621 20.508 1.00 86.00 92 GLU A N 1
ATOM 714 C CA . GLU A 1 92 ? -10.747 -6.200 21.641 1.00 86.00 92 GLU A CA 1
ATOM 715 C C . GLU A 1 92 ? -11.515 -5.125 22.437 1.00 86.00 92 GLU A C 1
ATOM 717 O O . GLU A 1 92 ? -10.937 -4.158 22.949 1.00 86.00 92 GLU A O 1
ATOM 722 N N . LYS A 1 93 ? -12.834 -5.315 22.571 1.00 83.88 93 LYS A N 1
ATOM 723 C CA . LYS A 1 93 ? -13.755 -4.322 23.157 1.00 83.88 93 LYS A CA 1
ATOM 724 C C . LYS A 1 93 ? -14.019 -4.518 24.649 1.00 83.88 93 LYS A C 1
ATOM 726 O O . LYS A 1 93 ? -14.594 -3.635 25.273 1.00 83.88 93 LYS A O 1
ATOM 731 N N . THR A 1 94 ? -13.601 -5.630 25.254 1.00 83.12 94 THR A N 1
ATOM 732 C CA . THR A 1 94 ? -14.108 -6.078 26.565 1.00 83.12 94 THR A CA 1
ATOM 733 C C . THR A 1 94 ? -13.921 -5.059 27.693 1.00 83.12 94 THR A C 1
ATOM 735 O O . THR A 1 94 ? -14.826 -4.845 28.492 1.00 83.12 94 THR A O 1
ATOM 738 N N . GLU A 1 95 ? -12.760 -4.412 27.788 1.00 79.94 95 GLU A N 1
ATOM 739 C CA . GLU A 1 95 ? -12.513 -3.393 28.820 1.00 79.94 95 GLU A CA 1
ATOM 740 C C . GLU A 1 95 ? -13.281 -2.091 28.552 1.00 79.94 95 GLU A C 1
ATOM 742 O O . GLU A 1 95 ? -13.816 -1.483 29.477 1.00 79.94 95 GLU A O 1
ATOM 747 N N . VAL A 1 96 ? -13.363 -1.683 27.282 1.00 82.56 96 VAL A N 1
ATOM 748 C CA . VAL A 1 96 ? -14.087 -0.472 26.871 1.00 82.56 96 VAL A CA 1
ATOM 749 C C . VAL A 1 96 ? -15.579 -0.647 27.130 1.00 82.56 96 VAL A C 1
ATOM 751 O O . VAL A 1 96 ? -16.194 0.240 27.712 1.00 82.56 96 VAL A O 1
ATOM 754 N N . GLN A 1 97 ? -16.130 -1.812 26.785 1.00 83.38 97 GLN A N 1
ATOM 755 C CA . GLN A 1 97 ? -17.531 -2.137 27.009 1.00 83.38 97 GLN A CA 1
ATOM 756 C C . GLN A 1 97 ? -17.876 -2.101 28.496 1.00 83.38 97 GLN A C 1
ATOM 758 O O . GLN A 1 97 ? -18.774 -1.372 28.887 1.00 83.38 97 GLN A O 1
ATOM 763 N N . ARG A 1 98 ? -17.075 -2.754 29.352 1.00 85.12 98 ARG A N 1
ATOM 764 C CA . ARG A 1 98 ? -17.282 -2.693 30.810 1.00 85.12 98 ARG A CA 1
ATOM 765 C C . ARG A 1 98 ? -17.308 -1.266 31.347 1.00 85.12 98 ARG A C 1
ATOM 767 O O . ARG A 1 98 ? -18.046 -0.981 32.285 1.00 85.12 98 ARG A O 1
ATOM 774 N N . ARG A 1 99 ? -16.475 -0.376 30.797 1.00 84.88 99 ARG A N 1
ATOM 775 C CA . ARG A 1 99 ? -16.441 1.026 31.222 1.00 84.88 99 ARG A CA 1
ATOM 776 C C . ARG A 1 99 ? -17.693 1.782 30.783 1.00 84.88 99 ARG A C 1
ATOM 778 O O . ARG A 1 99 ? -18.176 2.599 31.557 1.00 84.88 99 ARG A O 1
ATOM 785 N N . ILE A 1 100 ? -18.194 1.514 29.580 1.00 88.94 100 ILE A N 1
ATOM 786 C CA . ILE A 1 100 ? -19.455 2.075 29.081 1.00 88.94 100 ILE A CA 1
ATOM 787 C C . ILE A 1 100 ? -20.611 1.591 29.958 1.00 88.94 100 ILE A C 1
ATOM 789 O O . ILE A 1 100 ? -21.326 2.421 30.506 1.00 88.94 100 ILE A O 1
ATOM 793 N N . ASP A 1 101 ? -20.702 0.283 30.204 1.00 90.81 101 ASP A N 1
ATOM 794 C CA . ASP A 1 101 ? -21.763 -0.310 31.023 1.00 90.81 101 ASP A CA 1
ATOM 795 C C . ASP A 1 101 ? -21.773 0.280 32.449 1.00 90.81 101 ASP A C 1
ATOM 797 O O . ASP A 1 101 ? -22.825 0.523 33.035 1.00 90.81 101 ASP A O 1
ATOM 801 N N . GLN A 1 102 ? -20.598 0.538 33.038 1.00 89.75 102 GLN A N 1
ATOM 802 C CA . GLN A 1 102 ? -20.496 1.206 34.342 1.00 89.75 102 GLN A CA 1
ATOM 803 C C . GLN A 1 102 ? -21.054 2.632 34.316 1.00 89.75 102 GLN A C 1
ATOM 805 O O . GLN A 1 102 ? -21.789 3.004 35.226 1.00 89.75 102 GLN A O 1
ATOM 810 N N . LEU A 1 103 ? -20.709 3.413 33.290 1.00 89.62 103 LEU A N 1
ATOM 811 C CA . LEU A 1 103 ? -21.166 4.797 33.147 1.00 89.62 103 LEU A CA 1
ATOM 812 C C . LEU A 1 103 ? -22.674 4.873 32.884 1.00 89.62 103 LEU A C 1
ATOM 814 O O . LEU A 1 103 ? -23.339 5.756 33.417 1.00 89.62 103 LEU A O 1
ATOM 818 N N . GLU A 1 104 ? -23.222 3.940 32.105 1.00 91.94 104 GLU A N 1
ATOM 819 C CA . GLU A 1 104 ? -24.666 3.837 31.869 1.00 91.94 104 GLU A CA 1
ATOM 820 C C . GLU A 1 104 ? -25.419 3.491 33.156 1.00 91.94 104 GLU A C 1
ATOM 822 O O . GLU A 1 104 ? -26.394 4.158 33.498 1.00 91.94 104 GLU A O 1
ATOM 827 N N . ASN A 1 105 ? -24.936 2.503 33.915 1.00 91.38 105 ASN A N 1
ATOM 828 C CA . ASN A 1 105 ? -25.533 2.144 35.202 1.00 91.38 105 ASN A CA 1
ATOM 829 C C . ASN A 1 105 ? -25.491 3.312 36.203 1.00 91.38 105 ASN A C 1
ATOM 831 O O . ASN A 1 105 ? -26.450 3.525 36.945 1.00 91.38 105 ASN A O 1
ATOM 835 N N . GLU A 1 106 ? -24.399 4.081 36.218 1.00 92.44 106 GLU A N 1
ATOM 836 C CA . GLU A 1 106 ? -24.271 5.276 37.054 1.00 92.44 106 GLU A CA 1
ATOM 837 C C . GLU A 1 106 ? -25.279 6.355 36.637 1.00 92.44 106 GLU A C 1
ATOM 839 O O . GLU A 1 106 ? -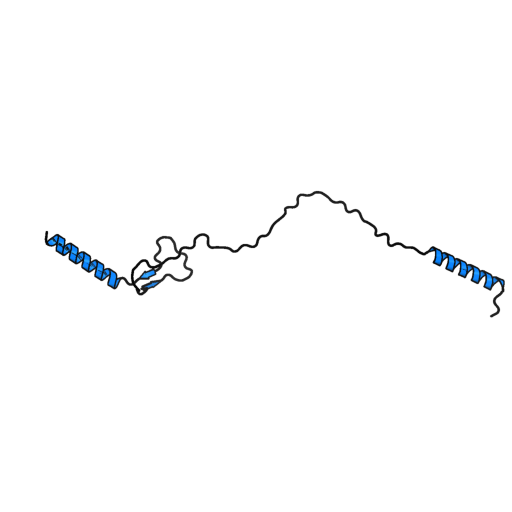26.008 6.860 37.491 1.00 92.44 106 GLU A O 1
ATOM 844 N N . LEU A 1 107 ? -25.404 6.642 35.337 1.00 91.44 107 LEU A N 1
ATOM 845 C CA . LEU A 1 107 ? -26.377 7.604 34.815 1.00 91.44 107 LEU A CA 1
ATOM 846 C C . LEU A 1 107 ? -27.815 7.225 35.196 1.00 91.44 107 LEU A C 1
ATOM 848 O O . LEU A 1 107 ? -28.542 8.053 35.741 1.00 91.44 107 LEU A O 1
ATOM 852 N N . ILE A 1 108 ? -28.196 5.961 34.992 1.00 90.69 108 ILE A N 1
ATOM 853 C CA . ILE A 1 108 ? -29.529 5.449 35.344 1.00 90.69 108 ILE A CA 1
ATOM 854 C C . ILE A 1 108 ? -29.794 5.611 36.845 1.00 90.69 108 ILE A C 1
ATOM 856 O O . ILE A 1 108 ? -30.894 5.993 37.250 1.00 90.69 108 ILE A O 1
ATOM 860 N N . SER A 1 109 ? -28.793 5.345 37.691 1.00 86.56 109 SER A N 1
ATOM 861 C CA . SER A 1 109 ? -28.935 5.495 39.142 1.00 86.56 109 SER A CA 1
ATOM 862 C C . SER A 1 109 ? -29.169 6.949 39.562 1.00 86.56 109 SER A C 1
ATOM 864 O O . SER A 1 109 ? -29.974 7.200 40.457 1.00 86.56 109 SER A O 1
ATOM 866 N N . VAL A 1 110 ? -28.531 7.904 38.874 1.00 90.31 110 VAL A N 1
ATOM 867 C CA . VAL A 1 110 ? -28.727 9.340 39.101 1.00 90.31 110 VAL A CA 1
ATOM 868 C C . VAL A 1 110 ? -30.127 9.757 38.663 1.00 90.31 110 VAL A C 1
ATOM 870 O O . VAL A 1 110 ? -30.833 10.394 39.442 1.00 90.31 110 VAL A O 1
ATOM 873 N N . GLU A 1 111 ? -30.559 9.350 37.468 1.00 87.62 111 GLU A N 1
ATOM 874 C CA . GLU A 1 111 ? -31.896 9.656 36.943 1.00 87.62 111 GLU A CA 1
ATOM 875 C C . GLU A 1 111 ? -33.017 9.084 37.815 1.00 87.62 111 GLU A C 1
ATOM 877 O O . GLU A 1 111 ? -34.028 9.741 38.017 1.00 87.62 111 GLU A O 1
ATOM 882 N N . THR A 1 112 ? -32.827 7.890 38.377 1.00 82.00 112 THR A N 1
ATOM 883 C CA . THR A 1 112 ? -33.818 7.252 39.262 1.00 82.00 112 THR A CA 1
ATOM 884 C C . THR A 1 112 ? -33.885 7.920 40.642 1.00 82.00 112 THR A C 1
ATOM 886 O O . THR A 1 112 ? -34.860 7.749 41.371 1.00 82.00 112 THR A O 1
ATOM 889 N N . SER A 1 113 ? -32.830 8.643 41.032 1.00 74.81 113 SER A N 1
ATOM 890 C CA . SER A 1 113 ? -32.736 9.328 42.328 1.00 74.81 113 SER A CA 1
ATOM 891 C C . SER A 1 113 ? -33.270 10.769 42.325 1.00 74.81 113 SER A C 1
ATOM 893 O O . SER A 1 113 ? 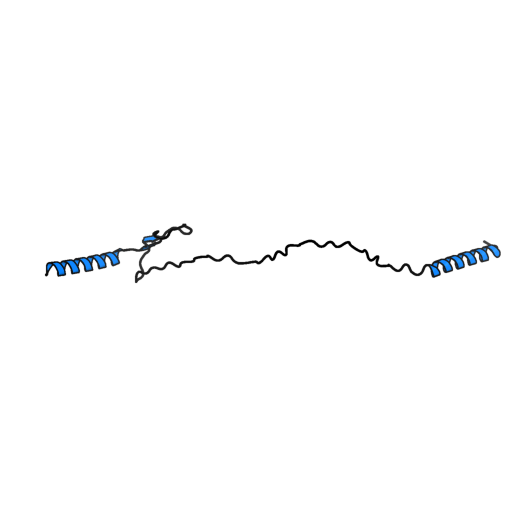-33.315 11.387 43.392 1.00 74.81 113 SER A O 1
ATOM 895 N N . LEU A 1 114 ? -33.668 11.286 41.155 1.00 57.94 114 LEU A N 1
ATOM 896 C CA . LEU A 1 114 ? -34.360 12.568 40.959 1.00 57.94 114 LEU A CA 1
ATOM 897 C C . LEU A 1 114 ? -35.881 12.373 40.908 1.00 57.94 114 LEU A C 1
ATOM 899 O O . LEU A 1 114 ? -36.582 13.272 41.426 1.00 57.94 114 LEU A O 1
#

Radius of gyration: 53.26 Å; chains: 1; bounding box: 114×32×122 Å

Foldseek 3Di:
DDDDPVNVVVVVVVVVVVVVVVVVPPDPDPPVPDDDDDDDDDDDDDDDDDDDDDDDPDDDDDDDPDPDDFDWPDADDPPDDDDPPDDGTDTDCVVVVVVVVVVVVVVVVVVVVD

Sequence (114 aa):
MKMNRNLSVALAFVLVFLIYQAFWSGGSGNDVEGGFVKVSRGDRSLTLSERGTLTTRNATNIRSVVRGRRRIEWLVDEGTVVKEGDILVELEKTEVQRRIDQLENELISVETSL